Protein AF-A0A382M5F4-F1 (afdb_monomer_lite)

pLDDT: mean 92.42, std 5.67, range [69.81, 98.19]

Secondary structure (DSSP, 8-state):
-PPTTSSSPPTTTSS-HHHHHHHHHHHHHHHHHHHHHHHHHHHHHHSPTTHHHHHGGG--HHHHHHHHHHHHHHHHHHHHHHHHHHTT---

Sequence (91 aa):
MDIPYTVEERPDTGLFNAKLGIWLFLASEVMLFGGLFSAYVFLRFGAPVGAFHEWGQELNIPLATLNTLILISSSVTMVMSWASLKLNEFK

InterPro domains:
  IPR000298 Cytochrome c oxidase subunit III-like [PS50253] (1-91)
  IPR013833 Cytochrome c oxidase, subunit III, 4-helical bundle [G3DSA:1.20.120.80] (15-91)
  IPR024791 Cytochrome c oxidase subunit III [PTHR11403] (18-85)
  IPR035973 Cytochrome c oxidase subunit III-like superfamily [SSF81452] (15-90)

Radius of gyration: 21.23 Å; chains: 1; bounding box: 51×24×55 Å

Foldseek 3Di:
DDDPQQPDADPVPRHGPVVVVVVVVVVVVVVVVVVVVVVVVVCVVPDDPPPVVVVCVPDDPVVVVVVVVVVVVVVVVVVVVVVCVVVVNPD

Organism: NCBI:txid408172

Structure (mmCIF, N/CA/C/O backbone):
data_AF-A0A382M5F4-F1
#
_entry.id   AF-A0A382M5F4-F1
#
loop_
_atom_site.group_PDB
_atom_site.id
_atom_site.type_symbol
_atom_site.label_atom_id
_atom_site.label_alt_id
_atom_site.label_comp_id
_atom_site.label_asym_id
_atom_site.label_entity_id
_atom_site.label_seq_id
_atom_site.pdbx_PDB_ins_code
_atom_site.Cartn_x
_atom_site.Cartn_y
_atom_site.Cartn_z
_atom_site.occupancy
_atom_site.B_iso_or_equiv
_atom_site.auth_seq_id
_atom_site.auth_comp_id
_atom_site.auth_asym_id
_atom_site.auth_atom_id
_atom_site.pdbx_PDB_model_num
ATOM 1 N N . MET A 1 1 ? -28.681 16.084 14.474 1.00 69.81 1 MET A N 1
ATOM 2 C CA . MET A 1 1 ? -29.116 14.976 13.603 1.00 69.81 1 MET A CA 1
ATOM 3 C C . MET A 1 1 ? -28.073 13.895 13.783 1.00 69.81 1 MET A C 1
ATOM 5 O O . MET A 1 1 ? -26.958 14.088 13.318 1.00 69.81 1 MET A O 1
ATOM 9 N N . ASP A 1 2 ? -28.384 12.853 14.549 1.00 80.69 2 ASP A N 1
ATOM 10 C CA . ASP A 1 2 ? -27.447 11.749 14.764 1.00 80.69 2 ASP A CA 1
ATOM 11 C C . ASP A 1 2 ? -27.474 10.824 13.551 1.00 80.69 2 ASP A C 1
ATOM 13 O O . ASP A 1 2 ? -28.539 10.417 13.083 1.00 80.69 2 ASP A O 1
ATOM 17 N N . ILE A 1 3 ? -26.296 10.546 13.000 1.00 82.06 3 ILE A N 1
ATOM 18 C CA . ILE A 1 3 ? -26.145 9.646 11.860 1.00 82.06 3 ILE A CA 1
ATOM 19 C C . ILE A 1 3 ? -26.172 8.213 12.420 1.00 82.06 3 ILE A C 1
ATOM 21 O O . ILE A 1 3 ? -25.324 7.890 13.256 1.00 82.06 3 ILE A O 1
ATOM 25 N N . PRO A 1 4 ? -27.114 7.346 12.005 1.00 83.88 4 PRO A N 1
ATOM 26 C CA . PRO A 1 4 ? -27.210 5.985 12.534 1.00 83.88 4 PRO A CA 1
ATOM 27 C C . PRO A 1 4 ? -26.024 5.115 12.080 1.00 83.88 4 PRO A C 1
ATOM 29 O O . PRO A 1 4 ? -25.427 5.374 11.033 1.00 83.88 4 PRO A O 1
ATOM 32 N N . TYR A 1 5 ? -25.714 4.049 12.830 1.00 86.31 5 TYR A N 1
ATOM 33 C CA . TYR A 1 5 ? -24.665 3.052 12.518 1.00 86.31 5 TYR A CA 1
ATOM 34 C C . TYR A 1 5 ? -23.228 3.604 12.450 1.00 86.31 5 TYR A C 1
ATOM 36 O O . TYR A 1 5 ? -22.402 3.183 11.634 1.00 86.31 5 TYR A O 1
ATOM 44 N N . THR A 1 6 ? -22.923 4.588 13.293 1.00 83.69 6 THR A N 1
ATOM 45 C CA . THR A 1 6 ? -21.561 5.115 13.486 1.00 83.69 6 THR A CA 1
ATOM 46 C C . THR A 1 6 ? -20.720 4.227 14.401 1.00 83.69 6 THR A C 1
ATOM 48 O O . THR A 1 6 ? -19.518 4.101 14.178 1.00 83.69 6 THR A O 1
ATOM 51 N N . VAL A 1 7 ? -21.356 3.587 15.385 1.00 83.00 7 VAL A N 1
ATOM 52 C CA . VAL A 1 7 ? -20.724 2.673 16.355 1.00 83.00 7 VAL A CA 1
ATOM 53 C C . VAL A 1 7 ? -21.363 1.285 16.304 1.00 83.00 7 VAL A C 1
ATOM 55 O O . VAL A 1 7 ? -20.666 0.279 16.398 1.00 83.00 7 VAL A O 1
ATOM 58 N N . GLU A 1 8 ? -22.683 1.231 16.119 1.00 85.94 8 GLU A N 1
ATOM 59 C CA . GLU A 1 8 ? -23.434 -0.017 15.996 1.00 85.94 8 GLU A CA 1
ATOM 60 C C . GLU A 1 8 ? -23.271 -0.641 14.609 1.00 85.94 8 GLU A C 1
ATOM 62 O O . GLU A 1 8 ? -23.192 0.054 13.589 1.00 85.94 8 GLU A O 1
ATOM 67 N N . GLU A 1 9 ? -23.238 -1.971 14.574 1.00 87.06 9 GLU A N 1
ATOM 68 C CA . GLU A 1 9 ? -23.178 -2.726 13.331 1.00 87.06 9 GLU A CA 1
ATOM 69 C C . GLU A 1 9 ? -24.531 -2.715 12.625 1.00 87.06 9 GLU A C 1
ATOM 71 O O . GLU A 1 9 ? -25.596 -2.844 13.231 1.00 87.06 9 GLU A O 1
ATOM 76 N N . ARG A 1 10 ? -24.482 -2.572 11.303 1.00 87.50 10 ARG A N 1
ATOM 77 C CA . ARG A 1 10 ? -25.663 -2.666 10.457 1.00 87.50 10 ARG A CA 1
ATOM 78 C C . ARG A 1 10 ? -26.175 -4.113 10.384 1.00 87.50 10 ARG A C 1
ATOM 80 O O . ARG A 1 10 ? -25.365 -5.006 10.146 1.00 87.50 10 ARG A O 1
ATOM 87 N N . PRO A 1 11 ? -27.491 -4.367 10.487 1.00 86.81 11 PRO A N 1
ATOM 88 C CA . PRO A 1 11 ? -28.042 -5.725 10.440 1.00 86.81 11 PRO A CA 1
ATOM 89 C C . PRO A 1 11 ? -27.914 -6.400 9.062 1.00 86.81 11 PRO A C 1
ATOM 91 O O . PRO A 1 11 ? -27.906 -7.622 8.975 1.00 86.81 11 PRO A O 1
ATOM 94 N N . ASP A 1 12 ? -27.805 -5.619 7.987 1.00 88.25 12 ASP A N 1
ATOM 95 C CA . ASP A 1 12 ? -27.651 -6.076 6.601 1.00 88.25 12 ASP A CA 1
ATOM 96 C C . ASP A 1 1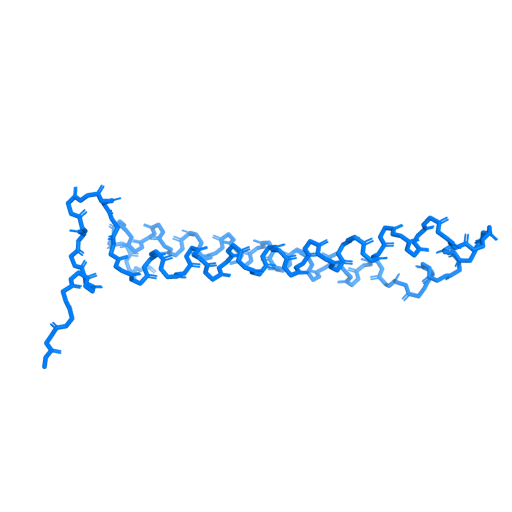2 ? -26.210 -6.475 6.251 1.00 88.25 12 ASP A C 1
ATOM 98 O O . ASP A 1 12 ? -25.997 -7.431 5.509 1.00 88.25 12 ASP A O 1
ATOM 102 N N . THR A 1 13 ? -25.218 -5.747 6.770 1.00 85.50 13 THR A N 1
ATOM 103 C CA . THR A 1 13 ? -23.804 -5.913 6.375 1.00 85.50 13 THR A CA 1
ATOM 104 C C . THR A 1 13 ? -22.884 -6.372 7.504 1.00 85.50 13 THR A C 1
ATOM 106 O O . THR A 1 13 ? -21.768 -6.801 7.225 1.00 85.50 13 THR A O 1
ATOM 109 N N . GLY A 1 14 ? -23.306 -6.275 8.768 1.00 87.25 14 GLY A N 1
ATOM 110 C CA . GLY A 1 14 ? -22.468 -6.550 9.941 1.00 87.25 14 GLY A CA 1
ATOM 111 C C . GLY A 1 14 ? -21.318 -5.552 10.133 1.00 87.25 14 GLY A C 1
ATOM 112 O O . GLY A 1 14 ? -20.349 -5.840 10.829 1.00 87.25 14 GLY A O 1
ATOM 113 N N . LEU A 1 15 ? -21.360 -4.385 9.478 1.00 89.12 15 LEU A N 1
ATOM 114 C CA . LEU A 1 15 ? -20.287 -3.387 9.513 1.00 89.12 15 LEU A CA 1
ATOM 115 C C . LEU A 1 15 ? -20.861 -2.008 9.850 1.00 89.12 15 LEU A C 1
ATOM 117 O O . LEU A 1 15 ? -21.931 -1.641 9.379 1.00 89.12 15 LEU A O 1
ATOM 121 N N . PHE A 1 16 ? -20.139 -1.213 10.638 1.00 91.56 16 PHE A N 1
ATOM 122 C CA . PHE A 1 16 ? -20.487 0.196 10.838 1.00 91.56 16 PHE A CA 1
ATOM 123 C C . PHE A 1 16 ? -20.056 1.039 9.626 1.00 91.56 16 PHE A C 1
ATOM 125 O O . PHE A 1 16 ? -19.114 0.687 8.904 1.00 91.56 16 PHE A O 1
ATOM 132 N N . ASN A 1 17 ? -20.714 2.182 9.416 1.00 90.25 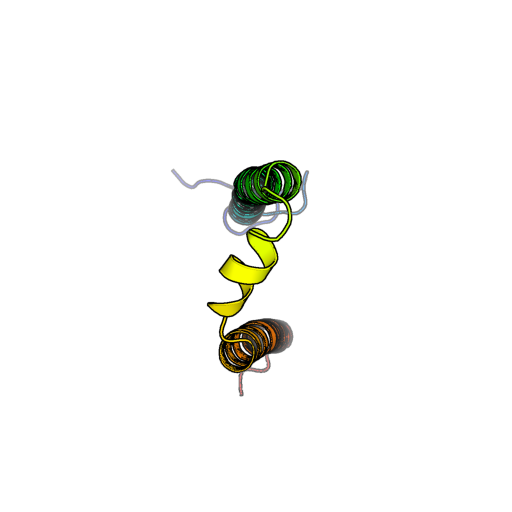17 ASN A N 1
ATOM 133 C CA . ASN A 1 17 ? -20.570 2.983 8.193 1.00 90.25 17 ASN A CA 1
ATOM 134 C C . ASN A 1 17 ? -19.114 3.398 7.910 1.00 90.25 17 ASN A C 1
ATOM 136 O O . ASN A 1 17 ? -18.665 3.349 6.767 1.00 90.25 17 ASN A O 1
ATOM 140 N N . ALA A 1 18 ? -18.352 3.774 8.942 1.00 91.38 18 ALA A N 1
ATOM 141 C CA . ALA A 1 18 ? -16.963 4.194 8.761 1.00 91.38 18 ALA A CA 1
ATOM 142 C C . ALA A 1 18 ? -16.037 3.039 8.330 1.00 91.38 18 ALA A C 1
ATOM 144 O O . ALA A 1 18 ? -15.134 3.263 7.528 1.00 91.38 18 ALA A O 1
ATOM 145 N N . LYS A 1 19 ? -16.288 1.793 8.759 1.00 91.25 19 LYS A N 1
ATOM 146 C CA . LYS A 1 19 ? -15.515 0.630 8.290 1.00 91.25 19 LYS A CA 1
ATOM 147 C C . LYS A 1 19 ? -15.736 0.395 6.795 1.00 91.25 19 LYS A C 1
ATOM 149 O O . LYS A 1 19 ? -14.771 0.179 6.069 1.00 91.25 19 LYS A O 1
ATOM 154 N N . LEU A 1 20 ? -16.985 0.483 6.333 1.00 91.69 20 LEU A N 1
ATOM 155 C CA . LEU A 1 20 ? -17.317 0.408 4.905 1.00 91.69 20 LEU A CA 1
ATOM 156 C C . LEU A 1 20 ? -16.666 1.545 4.107 1.00 91.69 20 LEU A C 1
ATOM 158 O O . LEU A 1 20 ? -16.100 1.296 3.045 1.00 91.69 20 LEU A O 1
ATOM 162 N N . GLY A 1 21 ? -16.686 2.771 4.638 1.00 93.00 21 GLY A N 1
ATOM 163 C CA . GLY A 1 21 ? -16.016 3.920 4.025 1.00 93.00 21 GLY A CA 1
ATOM 164 C C . GLY A 1 21 ? -14.511 3.703 3.838 1.00 93.00 21 GLY A C 1
ATOM 165 O O . GLY A 1 21 ? -13.993 3.949 2.752 1.00 93.00 21 GLY A O 1
ATOM 166 N N . ILE A 1 22 ? -13.822 3.170 4.854 1.00 95.25 22 ILE A N 1
ATOM 167 C CA . ILE A 1 22 ? -12.393 2.838 4.757 1.00 95.25 22 ILE A CA 1
ATOM 168 C C . ILE A 1 22 ? -12.136 1.743 3.716 1.00 95.25 22 ILE A C 1
ATOM 170 O O . ILE A 1 22 ? -11.195 1.869 2.941 1.00 95.25 22 ILE A O 1
ATOM 174 N N . TRP A 1 23 ? -12.976 0.707 3.630 1.00 94.44 23 TRP A N 1
ATOM 175 C CA . TRP A 1 23 ? -12.833 -0.320 2.589 1.00 94.44 23 TRP A CA 1
ATOM 176 C C . TRP A 1 23 ? -12.965 0.247 1.173 1.00 94.44 23 TRP A C 1
ATOM 178 O O . TRP A 1 23 ? -12.149 -0.079 0.312 1.00 94.44 23 TRP A O 1
ATOM 188 N N . LEU A 1 24 ? -13.955 1.113 0.933 1.00 95.12 24 LEU A N 1
ATOM 189 C CA . LEU A 1 24 ? -14.132 1.769 -0.367 1.00 95.12 24 LEU A CA 1
ATOM 190 C C . LEU A 1 24 ? -12.956 2.693 -0.702 1.00 95.12 24 LEU A C 1
ATOM 192 O O . LEU A 1 24 ? -12.466 2.679 -1.830 1.00 95.12 24 LEU A O 1
ATOM 196 N N . PHE A 1 25 ? -12.472 3.453 0.281 1.00 96.62 25 PHE A N 1
ATOM 197 C CA . PHE A 1 25 ? -11.296 4.303 0.123 1.00 96.62 25 PHE A CA 1
ATOM 198 C C . PHE A 1 25 ? -10.052 3.478 -0.243 1.00 96.62 25 PHE A C 1
ATOM 200 O O . PHE A 1 25 ? -9.417 3.744 -1.262 1.00 96.62 25 PHE A O 1
ATOM 207 N N . LEU A 1 26 ? -9.757 2.414 0.510 1.00 97.06 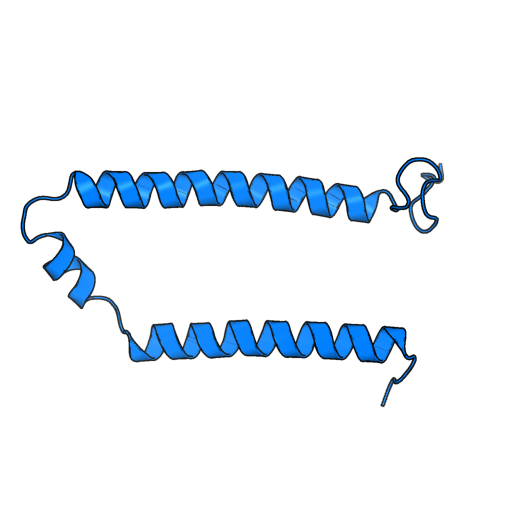26 LEU A N 1
ATOM 208 C CA . LEU A 1 26 ? -8.630 1.520 0.229 1.00 97.06 26 LEU A CA 1
ATOM 209 C C . LEU A 1 26 ? -8.747 0.853 -1.148 1.00 97.06 26 LEU A C 1
ATOM 211 O O . LEU A 1 26 ? -7.748 0.738 -1.852 1.00 97.06 26 LEU A O 1
ATOM 215 N N . ALA A 1 27 ? -9.951 0.452 -1.569 1.00 97.19 27 ALA A N 1
ATOM 216 C CA . ALA A 1 27 ? -10.167 -0.097 -2.907 1.00 97.19 27 ALA A CA 1
ATOM 217 C C . ALA A 1 27 ? -9.818 0.918 -4.010 1.00 97.19 27 ALA A C 1
ATOM 219 O O . ALA A 1 27 ? -9.218 0.548 -5.019 1.00 97.19 27 ALA A O 1
ATOM 220 N N . SER A 1 28 ? -10.140 2.199 -3.806 1.00 97.25 28 SER A N 1
ATOM 221 C CA . SER A 1 28 ? -9.788 3.260 -4.755 1.00 97.25 28 SER A CA 1
ATOM 222 C C . SER A 1 28 ? -8.274 3.496 -4.843 1.00 97.25 28 SER A C 1
ATOM 224 O O . SER A 1 28 ? -7.737 3.618 -5.944 1.00 97.25 28 SER A O 1
ATOM 226 N N . GLU A 1 29 ? -7.564 3.444 -3.712 1.00 97.12 29 GLU A N 1
ATOM 227 C CA . GLU A 1 29 ? -6.099 3.528 -3.662 1.00 97.12 29 GLU A CA 1
ATOM 228 C C . GLU A 1 29 ? -5.446 2.330 -4.372 1.00 97.12 29 GLU A C 1
ATOM 230 O O . GLU A 1 29 ? -4.493 2.493 -5.131 1.00 97.12 29 GLU A O 1
ATOM 235 N N . VAL A 1 30 ? -5.993 1.118 -4.222 1.00 97.00 30 VAL A N 1
ATOM 236 C CA . VAL A 1 30 ? -5.515 -0.063 -4.966 1.00 97.00 30 VAL A CA 1
ATOM 237 C C . VAL A 1 30 ? -5.631 0.148 -6.479 1.00 97.00 30 VAL A C 1
ATOM 239 O O . VAL A 1 30 ? -4.714 -0.217 -7.215 1.00 97.00 30 VAL A O 1
ATOM 242 N N . MET A 1 31 ? -6.711 0.772 -6.962 1.00 96.81 31 MET A N 1
ATOM 243 C CA . MET A 1 31 ? -6.849 1.115 -8.383 1.00 96.81 31 MET A CA 1
ATOM 244 C C . MET A 1 31 ? -5.835 2.180 -8.823 1.00 96.81 31 MET A C 1
ATOM 246 O O . MET A 1 31 ? -5.246 2.045 -9.898 1.00 96.81 31 MET A O 1
ATOM 250 N N . LEU A 1 32 ? -5.588 3.199 -7.989 1.00 96.94 32 LEU A N 1
ATOM 251 C CA . LEU A 1 32 ? -4.567 4.224 -8.231 1.00 96.94 32 LEU A CA 1
ATOM 252 C C . LEU A 1 32 ? -3.176 3.591 -8.389 1.00 96.94 32 LEU A C 1
ATOM 254 O O . LEU A 1 32 ? -2.510 3.794 -9.408 1.00 96.94 32 LEU A O 1
ATOM 258 N N . PHE A 1 33 ? -2.757 2.768 -7.425 1.00 97.50 33 PHE A N 1
ATOM 259 C CA . PHE A 1 33 ? -1.485 2.049 -7.501 1.00 97.50 33 PHE A CA 1
ATOM 260 C C . PHE A 1 33 ? -1.453 1.058 -8.667 1.00 97.50 33 PHE A C 1
ATOM 262 O O . PHE A 1 33 ? -0.416 0.921 -9.311 1.00 97.50 33 PHE A O 1
ATOM 269 N N . GLY A 1 34 ? -2.577 0.423 -9.010 1.00 97.75 34 GLY A N 1
ATOM 270 C CA . GLY A 1 34 ? -2.698 -0.419 -10.203 1.00 97.75 34 GLY A CA 1
ATOM 271 C C . GLY A 1 34 ? -2.350 0.327 -11.497 1.00 97.75 34 GLY A C 1
ATOM 272 O O . GLY A 1 34 ? -1.645 -0.213 -12.355 1.00 97.75 34 GLY A O 1
ATOM 273 N N . GLY A 1 35 ? -2.761 1.592 -11.614 1.00 97.56 35 GLY A N 1
ATOM 274 C CA . GLY A 1 35 ? -2.356 2.474 -12.710 1.00 97.56 35 GLY A CA 1
ATOM 275 C C . GLY A 1 35 ? -0.850 2.757 -12.720 1.00 97.56 35 GLY A C 1
ATOM 276 O O . GLY A 1 35 ? -0.208 2.635 -13.765 1.00 97.56 35 GLY A O 1
ATOM 277 N N . LEU A 1 36 ? -0.263 3.057 -11.556 1.00 97.38 36 LEU A N 1
ATOM 278 C CA . LEU A 1 36 ? 1.181 3.300 -11.419 1.00 97.38 36 LEU A CA 1
ATOM 279 C C . LEU A 1 36 ? 2.019 2.053 -11.753 1.00 97.38 36 LEU A C 1
ATOM 281 O O . LEU A 1 36 ? 3.008 2.151 -12.481 1.00 97.38 36 LEU A O 1
ATOM 285 N N . PHE A 1 37 ? 1.603 0.869 -11.293 1.00 97.00 37 PHE A N 1
ATOM 286 C CA . PHE A 1 37 ? 2.247 -0.397 -11.648 1.00 97.00 37 PHE A CA 1
ATOM 287 C C . PHE A 1 37 ? 2.135 -0.691 -13.144 1.00 97.00 37 PHE A C 1
ATOM 289 O O . PHE A 1 37 ? 3.119 -1.094 -13.761 1.00 97.00 37 PHE A O 1
ATOM 296 N N . SER A 1 38 ? 0.973 -0.440 -13.749 1.00 97.62 38 SER A N 1
ATOM 297 C CA . SER A 1 38 ? 0.788 -0.601 -15.194 1.00 97.62 38 SER A CA 1
ATOM 298 C C . SER A 1 38 ? 1.736 0.312 -15.974 1.00 97.62 38 SER A C 1
ATOM 300 O O . SER A 1 38 ? 2.426 -0.154 -16.878 1.00 97.62 38 SER A O 1
ATOM 302 N N . ALA A 1 39 ? 1.844 1.587 -15.585 1.00 96.75 39 ALA A N 1
ATOM 303 C CA . ALA A 1 39 ? 2.782 2.530 -16.193 1.00 96.75 39 ALA A CA 1
ATOM 304 C C . ALA A 1 39 ? 4.238 2.042 -16.091 1.00 96.75 39 ALA A C 1
ATOM 306 O O . ALA A 1 39 ? 4.951 2.044 -17.095 1.00 96.75 39 ALA A O 1
ATOM 307 N N . TYR A 1 40 ? 4.661 1.551 -14.919 1.00 94.50 40 TYR A N 1
ATOM 308 C CA . TYR A 1 40 ? 5.983 0.939 -14.742 1.00 94.50 40 TYR A CA 1
ATOM 309 C C . TYR A 1 40 ? 6.206 -0.236 -15.705 1.00 94.50 40 TYR A C 1
ATOM 311 O O . TYR A 1 40 ? 7.241 -0.299 -16.367 1.00 94.50 40 TYR A O 1
ATOM 319 N N . VAL A 1 41 ? 5.233 -1.143 -15.825 1.00 95.25 41 VAL A N 1
ATOM 320 C CA . VAL A 1 41 ? 5.318 -2.311 -16.712 1.00 95.25 41 VAL A CA 1
ATOM 321 C C . VAL A 1 41 ? 5.433 -1.889 -18.180 1.00 95.25 41 VAL A C 1
ATOM 323 O O . VAL A 1 41 ? 6.310 -2.384 -18.888 1.00 95.25 41 VAL A O 1
ATOM 326 N N . PHE A 1 42 ? 4.615 -0.941 -18.645 1.00 95.38 42 PHE A N 1
ATOM 327 C CA . PHE A 1 42 ? 4.696 -0.444 -20.023 1.00 95.38 42 PHE A CA 1
ATOM 328 C C . PHE A 1 42 ? 6.037 0.235 -20.319 1.00 95.38 42 PHE A C 1
ATOM 330 O O . PHE A 1 42 ? 6.643 -0.042 -21.355 1.00 95.38 42 PHE A O 1
ATOM 337 N N . LEU A 1 43 ? 6.542 1.065 -19.401 1.00 93.44 43 LEU A N 1
ATOM 338 C CA . LEU A 1 43 ? 7.861 1.690 -19.540 1.00 93.44 43 LEU A CA 1
ATOM 339 C C . LEU A 1 43 ? 8.988 0.651 -19.534 1.00 93.44 43 LEU A C 1
ATOM 341 O O . LEU A 1 43 ? 9.944 0.780 -20.293 1.00 93.44 43 LEU A O 1
ATOM 345 N N . ARG A 1 44 ? 8.864 -0.409 -18.726 1.00 91.38 44 ARG A N 1
ATOM 346 C CA . ARG A 1 44 ? 9.822 -1.521 -18.684 1.00 91.38 44 ARG A CA 1
ATOM 347 C C . ARG A 1 44 ? 9.903 -2.253 -20.021 1.00 91.38 44 ARG A C 1
ATOM 349 O O . ARG A 1 44 ? 11.007 -2.571 -20.453 1.00 91.38 44 ARG A O 1
ATOM 356 N N . PHE A 1 45 ? 8.759 -2.525 -20.649 1.00 92.31 45 PHE A N 1
ATOM 357 C CA . PHE A 1 45 ? 8.688 -3.223 -21.936 1.00 92.31 45 PHE A CA 1
ATOM 358 C C . PHE A 1 45 ? 9.092 -2.347 -23.123 1.00 92.31 45 PHE A C 1
ATOM 360 O O . PHE A 1 45 ? 9.673 -2.854 -24.077 1.00 92.31 45 PHE A O 1
ATOM 367 N N . GLY A 1 46 ? 8.795 -1.047 -23.070 1.00 91.38 46 GLY A N 1
ATOM 368 C CA . GLY A 1 46 ? 9.166 -0.091 -24.115 1.00 91.38 46 GLY A CA 1
ATOM 369 C C . GLY A 1 46 ? 10.609 0.414 -24.034 1.00 91.38 46 GLY A C 1
ATOM 370 O O . GLY A 1 46 ? 11.038 1.157 -24.915 1.00 91.38 46 GLY A O 1
ATOM 371 N N . ALA A 1 47 ? 11.358 0.057 -22.987 1.00 91.81 47 ALA A N 1
ATOM 372 C CA . ALA A 1 47 ? 12.716 0.546 -22.786 1.00 91.81 47 ALA A CA 1
ATOM 373 C C . ALA A 1 47 ? 13.696 -0.027 -23.833 1.00 91.81 47 ALA A C 1
ATOM 375 O O . ALA A 1 47 ? 13.645 -1.224 -24.134 1.00 91.81 47 ALA A O 1
ATOM 376 N N . PRO A 1 48 ? 14.644 0.786 -24.342 1.00 91.38 48 PRO A N 1
ATOM 377 C CA . PRO A 1 48 ? 15.736 0.293 -25.173 1.00 91.38 48 PRO A CA 1
ATOM 378 C C . PRO A 1 48 ? 16.546 -0.803 -24.471 1.00 91.38 48 PRO A C 1
ATOM 380 O O . PRO A 1 48 ? 16.690 -0.812 -23.243 1.00 91.38 48 PRO A O 1
ATOM 383 N N . VAL A 1 49 ? 17.119 -1.714 -25.261 1.00 89.00 49 VAL A N 1
ATOM 384 C CA . VAL A 1 49 ? 17.956 -2.806 -24.746 1.00 89.00 49 VAL A CA 1
ATOM 385 C C . VAL A 1 49 ? 19.105 -2.223 -23.916 1.00 89.00 49 VAL A C 1
ATOM 387 O O . VAL A 1 49 ? 19.874 -1.403 -24.404 1.00 89.00 49 VAL A O 1
ATOM 390 N N . GLY A 1 50 ? 19.207 -2.638 -22.651 1.00 84.38 50 GLY A N 1
ATOM 391 C CA . GLY A 1 50 ? 20.249 -2.194 -21.716 1.00 84.38 50 GLY A CA 1
ATOM 392 C C . GLY A 1 50 ? 19.891 -0.980 -20.848 1.00 84.38 50 GLY A C 1
ATOM 393 O O . GLY A 1 50 ? 20.400 -0.891 -19.734 1.00 84.38 50 GLY A O 1
ATOM 394 N N . ALA A 1 51 ? 18.949 -0.124 -21.263 1.00 87.56 51 ALA A N 1
ATOM 395 C CA . ALA A 1 51 ? 18.635 1.128 -20.556 1.00 87.56 51 ALA A CA 1
ATOM 396 C C . ALA A 1 51 ? 18.168 0.904 -19.108 1.00 87.56 51 ALA A C 1
ATOM 398 O O . ALA A 1 51 ? 18.568 1.598 -18.181 1.00 87.56 51 ALA A O 1
ATOM 399 N N . PHE A 1 52 ? 17.366 -0.132 -18.872 1.00 85.81 52 PHE A N 1
ATOM 400 C CA . PHE A 1 52 ? 16.886 -0.411 -17.521 1.00 85.81 52 PHE A CA 1
ATOM 401 C C . 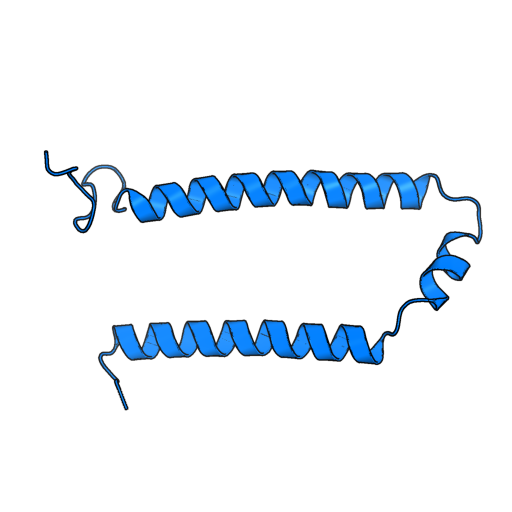PHE A 1 52 ? 17.961 -1.008 -16.598 1.00 85.81 52 PHE A C 1
ATOM 403 O O . PHE A 1 52 ? 17.858 -0.886 -15.380 1.00 85.81 52 PHE A O 1
ATOM 410 N N . HIS A 1 53 ? 18.976 -1.682 -17.152 1.00 85.50 53 HIS A N 1
ATOM 411 C CA . HIS A 1 53 ? 20.095 -2.165 -16.340 1.00 85.50 53 HIS A CA 1
ATOM 412 C C . HIS A 1 53 ? 20.906 -0.990 -15.795 1.00 85.50 53 HIS A C 1
ATOM 414 O O . HIS A 1 53 ? 21.319 -1.035 -14.641 1.00 85.50 53 HIS A O 1
ATOM 420 N N . GLU A 1 54 ? 21.067 0.056 -16.607 1.00 88.69 54 GLU A N 1
ATOM 421 C CA . GLU A 1 54 ? 21.701 1.317 -16.230 1.00 88.69 54 GLU A CA 1
ATOM 422 C C . GLU A 1 54 ? 20.877 2.061 -15.171 1.00 88.69 54 GLU A C 1
ATOM 424 O O . GLU A 1 54 ? 21.384 2.324 -14.085 1.00 88.69 54 GLU A O 1
ATOM 429 N N . TRP A 1 55 ? 19.579 2.294 -15.411 1.00 87.06 55 TRP A N 1
ATOM 430 C CA . TRP A 1 55 ? 18.701 2.975 -14.442 1.00 87.06 55 TRP A CA 1
ATOM 431 C C . TRP A 1 55 ? 18.592 2.243 -13.099 1.00 87.06 55 TRP A C 1
ATOM 433 O O . TRP A 1 55 ? 18.390 2.866 -12.061 1.00 87.06 55 TRP A O 1
ATOM 443 N N . GLY A 1 56 ? 18.722 0.914 -13.108 1.00 86.44 56 GLY A N 1
ATOM 444 C CA . GLY A 1 56 ? 18.703 0.101 -11.896 1.00 86.44 56 GLY A CA 1
ATOM 445 C C . GLY A 1 56 ? 19.928 0.283 -10.994 1.00 86.44 56 GLY A C 1
ATOM 446 O O . GLY A 1 56 ? 19.824 -0.021 -9.808 1.00 86.44 56 GLY A O 1
ATOM 447 N N . GLN A 1 57 ? 21.060 0.781 -11.510 1.00 90.19 57 GLN A N 1
ATOM 448 C CA . GLN A 1 57 ? 22.284 0.970 -10.714 1.00 90.19 57 GLN A CA 1
ATOM 449 C C . GLN A 1 57 ? 22.157 2.098 -9.682 1.00 90.19 57 GLN A C 1
ATOM 451 O O . GLN A 1 57 ? 22.849 2.083 -8.669 1.00 90.19 57 GLN A O 1
ATOM 456 N N . GLU A 1 58 ? 21.238 3.041 -9.899 1.00 90.12 58 GLU A N 1
ATOM 457 C CA . GLU A 1 58 ? 20.956 4.134 -8.960 1.00 90.12 58 GLU A CA 1
ATOM 458 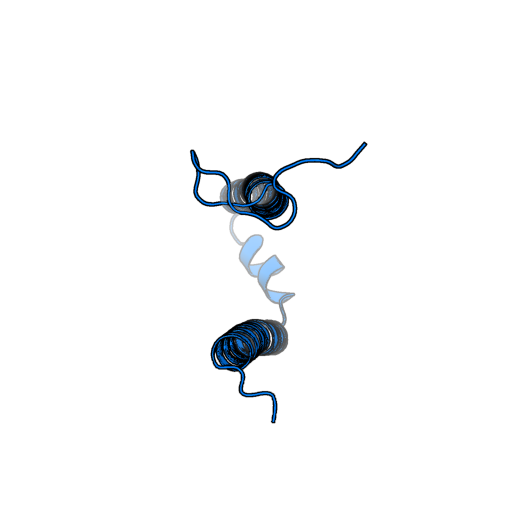C C . GLU A 1 58 ? 20.256 3.645 -7.676 1.00 90.12 58 GLU A C 1
ATOM 460 O O . GLU A 1 58 ? 20.191 4.355 -6.669 1.00 90.12 58 GLU A O 1
ATOM 465 N N . LEU A 1 59 ? 19.710 2.421 -7.677 1.00 91.44 59 LEU A N 1
ATOM 466 C CA . LEU A 1 59 ? 18.980 1.884 -6.535 1.00 91.44 59 LEU A CA 1
ATOM 467 C C . LEU A 1 59 ? 19.927 1.361 -5.444 1.00 91.44 59 LEU A C 1
ATOM 469 O O . LEU A 1 59 ? 20.600 0.342 -5.599 1.00 91.44 59 LEU A O 1
ATOM 473 N N . ASN A 1 60 ? 19.870 1.977 -4.262 1.00 95.25 60 ASN A N 1
ATOM 474 C CA . ASN A 1 60 ? 20.548 1.471 -3.070 1.00 95.25 60 ASN A CA 1
ATOM 475 C C . ASN A 1 60 ? 19.771 0.297 -2.440 1.00 95.25 60 ASN A C 1
ATOM 477 O O . ASN A 1 60 ? 18.845 0.489 -1.645 1.00 95.25 60 ASN A O 1
ATOM 481 N N . ILE A 1 61 ? 20.169 -0.930 -2.789 1.00 95.19 61 ILE A N 1
ATOM 482 C CA . ILE A 1 61 ? 19.513 -2.170 -2.341 1.00 95.19 61 ILE A CA 1
ATOM 483 C C . ILE A 1 61 ? 19.536 -2.337 -0.806 1.00 95.19 61 ILE A C 1
ATOM 485 O O . ILE A 1 61 ? 18.474 -2.631 -0.243 1.00 95.19 61 ILE A O 1
ATOM 489 N N . PRO A 1 62 ? 20.664 -2.137 -0.088 1.00 96.25 62 PRO A N 1
ATOM 490 C CA . PRO A 1 62 ? 20.674 -2.234 1.374 1.00 96.25 62 PRO A CA 1
ATOM 491 C C . PRO A 1 62 ? 19.681 -1.288 2.055 1.00 96.25 62 PRO A C 1
ATOM 493 O O . PRO A 1 62 ? 18.948 -1.706 2.952 1.00 96.25 62 PRO A O 1
ATOM 496 N N . LEU A 1 63 ? 19.607 -0.033 1.603 1.00 96.88 63 LEU A N 1
ATOM 497 C CA . LEU A 1 63 ? 18.701 0.960 2.178 1.00 96.88 63 LEU A CA 1
ATOM 498 C C . LEU A 1 63 ? 17.231 0.625 1.890 1.00 96.88 63 LEU A C 1
ATOM 500 O O . LEU A 1 63 ? 16.397 0.678 2.794 1.00 96.88 63 LEU A O 1
ATOM 504 N N . ALA A 1 64 ? 16.912 0.224 0.656 1.00 96.31 64 ALA A N 1
ATOM 505 C CA . ALA A 1 64 ? 15.567 -0.217 0.287 1.00 96.31 64 ALA A CA 1
ATOM 506 C C . ALA A 1 64 ? 15.110 -1.431 1.120 1.00 96.31 64 ALA A C 1
ATOM 508 O O . ALA A 1 64 ? 13.963 -1.495 1.574 1.00 96.31 64 ALA A O 1
ATOM 509 N N . THR A 1 65 ? 16.026 -2.367 1.374 1.00 97.25 65 THR A N 1
ATOM 510 C CA . THR A 1 65 ? 15.765 -3.562 2.188 1.00 97.25 65 THR A CA 1
ATOM 511 C C . THR A 1 65 ? 15.512 -3.194 3.648 1.00 97.25 65 THR A C 1
ATOM 513 O O . THR A 1 65 ? 14.544 -3.671 4.239 1.00 97.25 65 THR A O 1
ATOM 516 N N . LEU A 1 66 ? 16.328 -2.300 4.219 1.00 98.19 66 LEU A N 1
ATOM 517 C CA . LEU A 1 66 ? 16.144 -1.810 5.586 1.00 98.19 66 LEU A CA 1
ATOM 518 C C . LEU A 1 66 ? 14.786 -1.118 5.760 1.00 98.19 66 LEU A C 1
ATOM 520 O O . LEU A 1 66 ? 14.057 -1.432 6.698 1.00 98.19 66 LEU A O 1
ATOM 524 N N . ASN A 1 67 ? 14.411 -0.236 4.830 1.00 97.81 67 ASN A N 1
ATOM 525 C CA . ASN A 1 67 ? 13.109 0.434 4.858 1.00 97.81 67 ASN A CA 1
ATOM 526 C C . ASN A 1 67 ? 11.951 -0.572 4.790 1.00 97.81 67 ASN A C 1
ATOM 528 O O . ASN A 1 67 ? 10.981 -0.454 5.535 1.00 97.81 67 ASN A O 1
ATOM 532 N N . THR A 1 68 ? 12.072 -1.598 3.945 1.00 97.25 68 THR A N 1
ATOM 533 C CA . THR A 1 68 ? 11.062 -2.660 3.829 1.00 97.25 68 THR A CA 1
ATOM 534 C C . THR A 1 68 ? 10.917 -3.440 5.135 1.00 97.25 68 THR A C 1
ATOM 536 O O . THR A 1 68 ? 9.800 -3.681 5.590 1.00 97.25 68 THR A O 1
ATOM 539 N N . LEU A 1 69 ? 12.037 -3.790 5.773 1.00 98.06 69 LEU A N 1
ATOM 540 C CA . LEU A 1 69 ? 12.036 -4.483 7.058 1.00 98.06 69 LEU A CA 1
ATOM 541 C C . LEU A 1 69 ? 11.337 -3.644 8.131 1.00 98.06 69 LEU A C 1
ATOM 543 O O . LEU A 1 69 ? 10.459 -4.157 8.819 1.00 98.06 69 LEU A O 1
ATOM 547 N N . ILE A 1 70 ? 11.658 -2.350 8.222 1.00 98.19 70 ILE A N 1
ATOM 548 C CA . ILE A 1 70 ? 11.025 -1.427 9.175 1.00 98.19 70 ILE A CA 1
ATOM 549 C C . ILE A 1 70 ? 9.505 -1.376 8.965 1.00 98.19 70 ILE A C 1
ATOM 551 O O . ILE A 1 70 ? 8.750 -1.487 9.931 1.00 98.19 70 ILE A O 1
ATOM 555 N N . LEU A 1 71 ? 9.044 -1.249 7.717 1.00 97.75 71 LEU A N 1
ATOM 556 C CA . LEU A 1 71 ? 7.614 -1.175 7.401 1.00 97.75 71 LEU A CA 1
ATOM 557 C C . LEU A 1 71 ? 6.871 -2.472 7.752 1.00 97.75 71 LEU A C 1
ATOM 559 O O . LEU A 1 71 ? 5.800 -2.422 8.358 1.00 97.75 71 LEU A O 1
ATOM 563 N N . ILE A 1 72 ? 7.446 -3.636 7.433 1.00 97.69 72 ILE A N 1
ATOM 564 C CA . ILE A 1 72 ? 6.845 -4.935 7.768 1.00 97.69 72 ILE A CA 1
ATOM 565 C C . ILE A 1 72 ? 6.808 -5.132 9.286 1.00 97.69 72 ILE A C 1
ATOM 567 O O . ILE A 1 72 ? 5.757 -5.473 9.831 1.00 97.69 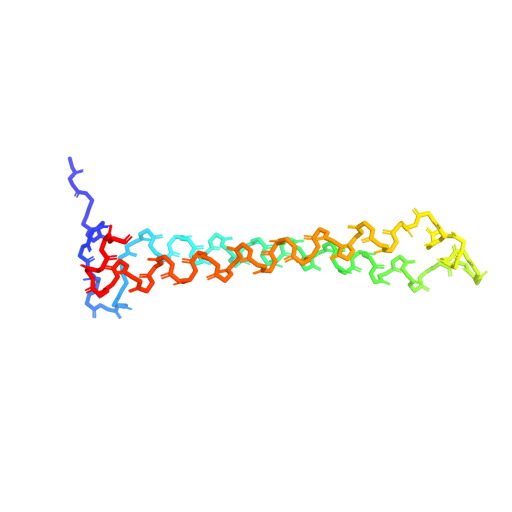72 ILE A O 1
ATOM 571 N N . SER A 1 73 ? 7.914 -4.862 9.986 1.00 97.81 73 SER A N 1
ATOM 572 C CA . SER A 1 73 ? 7.960 -4.915 11.450 1.00 97.81 73 SER A CA 1
ATOM 573 C C . SER A 1 73 ? 6.921 -3.986 12.080 1.00 97.81 73 SER A C 1
ATOM 575 O O . SER A 1 73 ? 6.236 -4.393 13.016 1.00 97.81 73 SER A O 1
ATOM 577 N N . SER A 1 74 ? 6.729 -2.781 11.537 1.00 97.88 74 SER A N 1
ATOM 578 C CA . SER A 1 74 ? 5.693 -1.854 12.007 1.00 97.88 74 SER A CA 1
ATOM 579 C C . SER A 1 74 ? 4.270 -2.382 11.791 1.00 97.88 74 SER A C 1
ATOM 581 O O . SER A 1 74 ? 3.386 -2.109 12.600 1.00 97.88 74 SER A O 1
ATOM 583 N N . SER A 1 75 ? 4.015 -3.133 10.718 1.00 97.31 75 SER A N 1
ATOM 584 C CA . SER A 1 75 ? 2.713 -3.781 10.525 1.00 97.31 75 SER A CA 1
ATOM 585 C C . SER A 1 75 ? 2.474 -4.877 11.565 1.00 97.31 75 SER A C 1
ATOM 587 O O . SER A 1 75 ? 1.352 -5.031 12.047 1.00 97.31 75 SER A O 1
ATOM 589 N N . VAL A 1 76 ? 3.515 -5.631 11.931 1.00 97.50 76 VAL A N 1
ATOM 590 C CA . VAL A 1 76 ? 3.422 -6.673 12.965 1.00 97.50 76 VAL A CA 1
ATOM 591 C C . VAL A 1 76 ? 3.108 -6.055 14.327 1.00 97.50 76 VAL A C 1
ATOM 593 O O . VAL A 1 76 ? 2.192 -6.521 15.004 1.00 97.50 76 VAL A O 1
ATOM 596 N N . THR A 1 77 ? 3.793 -4.973 14.713 1.00 96.69 77 THR A N 1
ATOM 597 C CA . THR A 1 77 ? 3.537 -4.304 16.001 1.00 96.69 77 THR A CA 1
ATOM 598 C C . THR A 1 77 ? 2.121 -3.732 16.086 1.00 96.69 77 THR A C 1
ATOM 600 O O . THR A 1 77 ? 1.481 -3.854 17.131 1.00 96.69 77 THR A O 1
ATOM 603 N N . MET A 1 78 ? 1.585 -3.187 14.989 1.00 97.12 78 MET A N 1
ATOM 604 C CA . MET A 1 78 ? 0.189 -2.735 14.914 1.00 97.12 78 MET A CA 1
ATOM 605 C C . MET A 1 78 ? -0.811 -3.871 15.162 1.00 97.12 78 MET A C 1
ATOM 607 O O . MET A 1 78 ? -1.751 -3.704 15.940 1.00 97.12 78 MET A O 1
ATOM 611 N N . VAL A 1 79 ? -0.609 -5.038 14.539 1.00 96.50 79 VAL A N 1
ATOM 612 C CA . VAL A 1 79 ? -1.490 -6.204 14.732 1.00 96.50 79 VAL A CA 1
ATOM 613 C C . VAL A 1 79 ? -1.394 -6.742 16.160 1.00 96.50 79 VAL A C 1
ATOM 615 O O . VAL A 1 79 ? -2.421 -7.068 16.752 1.00 96.50 79 VAL A O 1
ATOM 618 N N . MET A 1 80 ? -0.191 -6.786 16.740 1.00 96.06 80 MET A N 1
ATOM 619 C CA . MET A 1 80 ? 0.000 -7.177 18.141 1.00 96.06 80 MET A CA 1
ATOM 620 C C . MET A 1 80 ? -0.737 -6.230 19.092 1.00 96.06 80 MET A C 1
ATOM 622 O O . MET A 1 80 ? -1.480 -6.694 19.951 1.00 96.06 80 MET A O 1
ATOM 626 N N . SER A 1 81 ? -0.606 -4.914 18.896 1.00 96.19 81 SER A N 1
ATOM 627 C CA . SER A 1 81 ? -1.328 -3.917 19.695 1.00 96.19 81 SER A CA 1
ATOM 628 C C . SER A 1 81 ? -2.844 -4.089 19.583 1.00 96.19 81 SER A C 1
ATOM 630 O O . SER A 1 81 ? -3.547 -4.099 20.593 1.00 96.19 81 SER A O 1
ATOM 632 N N . TRP A 1 82 ? -3.359 -4.298 18.368 1.00 95.56 82 TRP A N 1
ATOM 633 C CA . TRP A 1 82 ? -4.780 -4.559 18.154 1.00 95.56 82 TRP A CA 1
ATOM 634 C C . TRP A 1 82 ? -5.258 -5.833 18.870 1.00 95.56 82 TRP A C 1
ATOM 636 O O . TRP A 1 82 ? -6.336 -5.828 19.469 1.00 95.56 82 TRP A O 1
ATOM 646 N N . ALA A 1 83 ? -4.459 -6.904 18.854 1.00 95.81 83 ALA A N 1
ATOM 647 C CA . ALA A 1 83 ? -4.770 -8.147 19.555 1.00 95.81 83 ALA A CA 1
ATOM 648 C C . ALA A 1 83 ? -4.798 -7.956 21.083 1.00 95.81 83 ALA A C 1
ATOM 650 O O . ALA A 1 83 ? -5.768 -8.365 21.721 1.00 95.81 83 ALA A O 1
ATOM 651 N N . SER A 1 84 ? -3.809 -7.267 21.661 1.00 95.81 84 SER A N 1
ATOM 652 C CA . SER A 1 84 ? -3.779 -6.942 23.095 1.00 95.81 84 SER A CA 1
ATOM 653 C C . SER A 1 84 ? -4.988 -6.101 23.519 1.00 95.81 84 SER A C 1
ATOM 655 O O . SER A 1 84 ? -5.636 -6.408 24.520 1.00 95.81 84 SER A O 1
ATOM 657 N N . LEU A 1 85 ? -5.384 -5.108 22.711 1.00 95.94 85 LEU A N 1
ATOM 658 C CA . LEU A 1 85 ? -6.598 -4.317 22.955 1.00 95.94 85 LEU A CA 1
ATOM 659 C C . LEU A 1 85 ? -7.867 -5.177 22.934 1.00 95.94 85 LEU A C 1
ATOM 661 O O . LEU A 1 85 ? -8.756 -4.986 23.761 1.00 95.94 85 LEU A O 1
ATOM 665 N N . LYS A 1 86 ? -7.962 -6.143 22.013 1.00 93.06 86 LYS A N 1
ATOM 666 C CA . LYS A 1 86 ? -9.096 -7.079 21.949 1.00 93.06 86 LYS A CA 1
ATOM 667 C C . LYS A 1 86 ? -9.169 -8.012 23.159 1.00 93.06 86 LYS A C 1
ATOM 669 O O . LYS A 1 86 ? -10.274 -8.377 23.554 1.00 93.06 86 LYS A O 1
ATOM 674 N N . LEU A 1 87 ? -8.026 -8.368 23.741 1.00 95.69 87 LEU A N 1
ATOM 675 C CA . LEU A 1 87 ? -7.923 -9.201 24.943 1.00 95.69 87 LEU A CA 1
ATOM 676 C C . LEU A 1 87 ? -8.016 -8.397 26.255 1.00 95.69 87 LEU A C 1
ATOM 678 O O . LEU A 1 87 ? -8.018 -8.994 27.327 1.00 95.69 87 LEU A O 1
ATOM 682 N N . ASN A 1 88 ? -8.157 -7.064 26.187 1.00 93.00 88 ASN A N 1
ATOM 683 C CA . ASN A 1 88 ? -8.089 -6.144 27.333 1.00 93.00 88 ASN A CA 1
ATOM 684 C C . ASN A 1 88 ? -6.760 -6.224 28.117 1.00 93.00 88 ASN A C 1
ATOM 686 O O . ASN A 1 88 ? -6.716 -5.984 29.326 1.00 93.00 88 ASN A O 1
ATOM 690 N N . GLU A 1 89 ? -5.663 -6.541 27.431 1.00 91.12 89 GLU A N 1
ATOM 691 C CA . GLU A 1 89 ? -4.309 -6.551 27.983 1.00 91.12 89 GLU A CA 1
ATOM 692 C C . GLU A 1 89 ? -3.641 -5.193 27.710 1.00 91.12 89 GLU A C 1
ATOM 694 O O . GLU A 1 89 ? -3.076 -4.958 26.647 1.00 91.12 89 GLU A O 1
ATOM 699 N N . PHE A 1 90 ? -3.758 -4.260 28.660 1.00 85.25 90 PHE A N 1
ATOM 700 C CA . PHE A 1 90 ? -3.286 -2.869 28.509 1.00 85.25 90 PHE A CA 1
ATOM 701 C C . PHE A 1 90 ? -1.877 -2.601 29.064 1.00 85.25 90 PHE A C 1
ATOM 703 O O . PHE A 1 90 ? -1.473 -1.442 29.164 1.00 85.25 90 PHE A O 1
ATOM 710 N N . LYS A 1 91 ? -1.174 -3.645 29.505 1.00 72.75 91 LYS A N 1
ATOM 711 C CA . LYS A 1 91 ? 0.168 -3.564 30.094 1.00 72.75 91 LYS A CA 1
ATOM 712 C C . LYS A 1 91 ? 1.207 -4.008 29.081 1.00 72.75 91 LYS A C 1
ATOM 714 O O . LYS A 1 91 ? 2.288 -3.387 29.079 1.00 72.75 91 LYS A O 1
#